Protein AF-A0A3M9ZH77-F1 (afdb_monomer_lite)

Secondary structure (DSSP, 8-state):
---PPPTTS-----HHHHHHTT--TT-EEEEEEETTEEEEEEE---

Sequence (46 aa):
MIVKITAAGTITIPKQFRRYMGVRRGDYVKVELEGDRLVVTKAVVS

Foldseek 3Di:
DDFDQDPVRDTDDDPVVCVVLVHDVPWDWDWDDDPPDTDIHGDDDD

Radius of gyration: 11.57 Å; chains: 1; bounding box: 24×26×33 Å

Structure (mmCIF, N/CA/C/O backbone):
data_AF-A0A3M9ZH77-F1
#
_entry.id   AF-A0A3M9ZH77-F1
#
loop_
_atom_site.group_PDB
_atom_site.id
_atom_site.type_symbol
_atom_site.label_atom_id
_atom_site.label_alt_id
_atom_site.label_comp_id
_atom_site.label_asym_id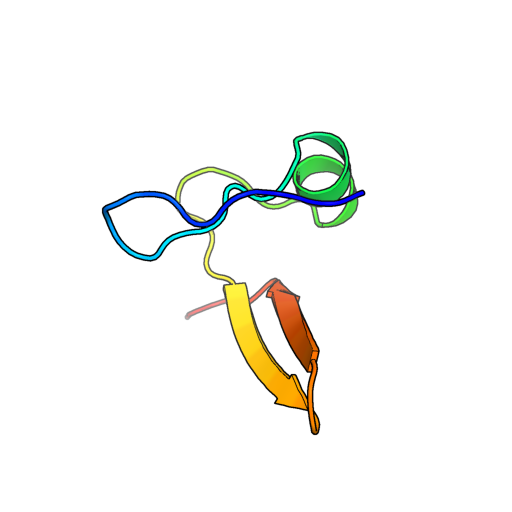
_atom_site.label_entity_id
_atom_site.label_seq_id
_atom_site.pdbx_PDB_ins_code
_atom_site.Cartn_x
_atom_site.Cartn_y
_atom_site.Cartn_z
_atom_site.occupancy
_atom_site.B_iso_or_equiv
_atom_site.auth_seq_id
_atom_site.auth_comp_id
_atom_site.auth_asym_id
_atom_site.auth_atom_id
_atom_site.pdbx_PDB_model_num
ATOM 1 N N . MET A 1 1 ? -4.714 2.373 -13.820 1.00 81.94 1 MET A N 1
ATOM 2 C CA . MET A 1 1 ? -3.393 3.036 -13.728 1.00 81.94 1 MET A CA 1
ATOM 3 C C . MET A 1 1 ? -2.367 1.959 -13.451 1.00 81.94 1 MET A C 1
ATOM 5 O O . MET A 1 1 ? -2.627 1.129 -12.594 1.00 81.94 1 MET A O 1
ATOM 9 N N . ILE A 1 2 ? -1.248 1.964 -14.166 1.00 93.12 2 ILE A N 1
ATOM 10 C CA . ILE A 1 2 ? -0.130 1.047 -13.924 1.00 93.12 2 ILE A CA 1
ATOM 11 C C . ILE A 1 2 ? 0.946 1.838 -13.177 1.00 93.12 2 ILE A C 1
ATOM 13 O O . ILE A 1 2 ? 1.214 2.987 -13.528 1.00 93.12 2 ILE A O 1
ATOM 17 N N . VAL A 1 3 ? 1.530 1.250 -12.136 1.00 95.69 3 VAL A N 1
ATOM 18 C CA . VAL A 1 3 ? 2.641 1.835 -11.375 1.00 95.69 3 VAL A CA 1
ATOM 19 C C . VAL A 1 3 ? 3.809 0.858 -11.358 1.00 95.69 3 VAL A C 1
ATOM 21 O O . VAL A 1 3 ? 3.612 -0.354 -11.373 1.00 95.69 3 VAL A O 1
ATOM 24 N N . LYS A 1 4 ? 5.032 1.387 -11.342 1.00 97.19 4 LYS A N 1
ATOM 25 C CA . LYS A 1 4 ? 6.253 0.583 -11.279 1.00 97.19 4 LYS A CA 1
ATOM 26 C C . LYS A 1 4 ? 6.616 0.284 -9.821 1.00 97.19 4 LYS A C 1
ATOM 28 O O . LYS A 1 4 ? 6.511 1.166 -8.969 1.00 97.19 4 LYS A O 1
ATOM 33 N N . ILE A 1 5 ? 7.087 -0.934 -9.562 1.00 97.12 5 ILE A N 1
ATOM 34 C CA . ILE A 1 5 ? 7.717 -1.304 -8.290 1.00 97.12 5 ILE A CA 1
ATOM 35 C C . ILE A 1 5 ? 9.087 -0.620 -8.216 1.00 97.12 5 ILE A C 1
ATOM 37 O O . ILE A 1 5 ? 9.883 -0.687 -9.156 1.00 97.12 5 ILE A O 1
ATOM 41 N N . THR A 1 6 ? 9.351 0.086 -7.121 1.00 97.56 6 THR A N 1
ATOM 42 C CA . THR A 1 6 ? 10.645 0.739 -6.898 1.00 97.56 6 THR A CA 1
ATOM 43 C C . THR A 1 6 ? 11.736 -0.296 -6.615 1.00 97.56 6 THR A C 1
ATOM 45 O O . THR A 1 6 ? 11.449 -1.443 -6.284 1.00 97.56 6 THR A O 1
ATOM 48 N N . ALA A 1 7 ? 13.007 0.108 -6.681 1.00 97.50 7 ALA A N 1
ATOM 49 C CA . ALA A 1 7 ? 14.124 -0.783 -6.348 1.00 97.50 7 ALA A CA 1
ATOM 50 C C . ALA A 1 7 ? 14.047 -1.344 -4.913 1.00 97.50 7 ALA A C 1
ATOM 52 O O . ALA A 1 7 ? 14.561 -2.422 -4.647 1.00 97.50 7 ALA A O 1
ATOM 53 N N . ALA A 1 8 ? 13.361 -0.643 -4.005 1.00 97.31 8 ALA A N 1
ATOM 54 C CA . ALA A 1 8 ? 13.144 -1.080 -2.629 1.00 97.31 8 ALA A CA 1
ATOM 55 C C . ALA A 1 8 ? 11.951 -2.045 -2.465 1.00 97.31 8 ALA A C 1
ATOM 57 O O . ALA A 1 8 ? 11.559 -2.338 -1.340 1.00 97.31 8 ALA A O 1
ATOM 58 N N . GLY A 1 9 ? 11.319 -2.493 -3.556 1.00 96.25 9 GLY A N 1
ATOM 59 C CA . GLY A 1 9 ? 10.175 -3.409 -3.501 1.00 96.25 9 GLY A CA 1
ATOM 60 C C . GLY A 1 9 ? 8.852 -2.749 -3.100 1.00 96.25 9 GLY A C 1
ATOM 61 O O . GLY A 1 9 ? 7.894 -3.440 -2.771 1.00 96.25 9 GLY A O 1
ATOM 62 N N . THR A 1 10 ? 8.767 -1.416 -3.124 1.00 95.81 10 THR A N 1
ATOM 63 C CA . THR A 1 10 ? 7.547 -0.682 -2.754 1.00 95.81 10 THR A CA 1
ATOM 64 C C . THR A 1 10 ? 6.798 -0.170 -3.978 1.00 95.81 10 THR A C 1
ATOM 66 O O . THR A 1 10 ? 7.395 0.116 -5.019 1.00 95.81 10 THR A O 1
ATOM 69 N N . ILE A 1 11 ? 5.486 0.022 -3.835 1.00 95.75 11 ILE A N 1
ATOM 70 C CA . ILE A 1 11 ? 4.679 0.801 -4.777 1.00 95.75 11 ILE A CA 1
ATOM 71 C C . ILE A 1 11 ? 4.262 2.118 -4.129 1.00 95.75 11 ILE A C 1
ATOM 73 O O . ILE A 1 11 ? 3.911 2.178 -2.951 1.00 95.75 11 ILE A O 1
ATOM 77 N N . THR A 1 12 ? 4.276 3.197 -4.906 1.00 94.38 12 THR A N 1
ATOM 78 C CA . THR A 1 12 ? 3.710 4.466 -4.442 1.00 94.38 12 THR A CA 1
ATOM 79 C C . THR A 1 12 ? 2.203 4.429 -4.637 1.00 94.38 12 THR A C 1
ATOM 81 O O . THR A 1 12 ? 1.754 4.344 -5.776 1.00 94.38 12 THR A O 1
ATOM 84 N N . ILE A 1 13 ? 1.421 4.566 -3.560 1.00 94.06 13 ILE A N 1
ATOM 85 C CA . ILE A 1 13 ? -0.033 4.757 -3.664 1.00 94.06 13 ILE A CA 1
ATOM 86 C C . ILE A 1 13 ? -0.296 6.148 -4.277 1.00 94.06 13 ILE A C 1
ATOM 88 O O . ILE A 1 13 ? 0.032 7.174 -3.655 1.00 94.06 13 ILE A O 1
ATOM 92 N N . PRO A 1 14 ? -0.881 6.231 -5.488 1.00 95.19 14 PRO A N 1
ATOM 93 C CA . PRO A 1 14 ? -1.127 7.505 -6.157 1.00 95.19 14 PRO A CA 1
ATOM 94 C C . PRO A 1 14 ? -1.951 8.474 -5.298 1.00 95.19 14 PRO A C 1
ATOM 96 O O . PRO A 1 14 ? -2.798 8.072 -4.498 1.00 95.19 14 PRO A O 1
ATOM 99 N N . LYS A 1 15 ? -1.719 9.784 -5.471 1.00 94.88 15 LYS A N 1
ATOM 100 C CA . LYS A 1 15 ? -2.309 10.848 -4.631 1.00 94.88 15 LYS A CA 1
ATOM 101 C C . LYS A 1 15 ? -3.838 10.765 -4.532 1.00 94.88 15 LYS A C 1
ATOM 103 O O . LYS A 1 15 ? -4.385 11.009 -3.461 1.00 94.88 15 LYS A O 1
ATOM 108 N N . GLN A 1 16 ? -4.510 10.416 -5.628 1.00 95.06 16 GLN A N 1
ATOM 109 C CA . GLN A 1 16 ? -5.968 10.281 -5.676 1.00 95.06 16 GLN A CA 1
ATOM 110 C C . GLN A 1 16 ? -6.491 9.185 -4.737 1.00 95.06 16 GLN A C 1
ATOM 112 O O . GLN A 1 16 ? -7.442 9.430 -4.004 1.00 95.06 16 GLN A O 1
ATOM 117 N N . PHE A 1 17 ? -5.822 8.028 -4.676 1.00 95.50 17 PHE A N 1
ATOM 118 C CA . PHE A 1 17 ? -6.226 6.929 -3.799 1.00 95.50 17 PHE A CA 1
ATOM 119 C C . PHE A 1 17 ? -5.924 7.250 -2.340 1.00 95.50 17 PHE A C 1
ATOM 121 O O . PHE A 1 17 ? -6.769 7.022 -1.487 1.00 95.50 17 PHE A O 1
ATOM 128 N N . ARG A 1 18 ? -4.781 7.892 -2.049 1.00 94.50 18 ARG A N 1
ATOM 129 C CA . ARG A 1 18 ? -4.490 8.361 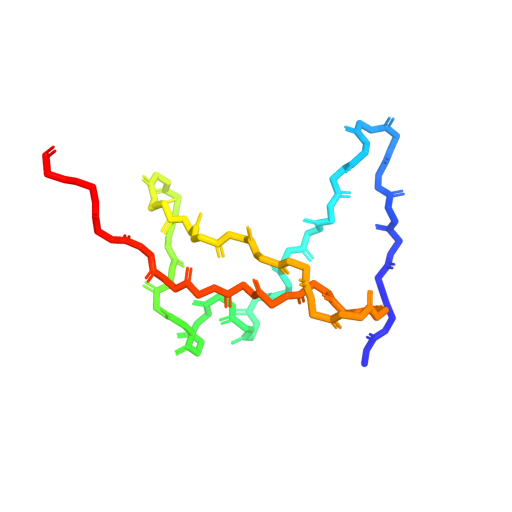-0.683 1.00 94.50 18 ARG A CA 1
ATOM 130 C C . ARG A 1 18 ? -5.550 9.330 -0.158 1.00 94.50 18 ARG A C 1
ATOM 132 O O . ARG A 1 18 ? -5.975 9.206 0.984 1.00 94.50 18 ARG A O 1
ATOM 139 N N . ARG A 1 19 ? -5.989 10.274 -1.002 1.00 95.38 19 ARG A N 1
ATOM 140 C CA . ARG A 1 19 ? -7.077 11.212 -0.680 1.00 95.38 19 ARG A CA 1
ATOM 141 C C . ARG A 1 19 ? -8.400 10.486 -0.465 1.00 95.38 19 ARG A C 1
ATOM 143 O O . ARG A 1 19 ? -9.044 10.738 0.543 1.00 95.38 19 ARG A O 1
ATOM 150 N N . TYR A 1 20 ? -8.757 9.583 -1.376 1.00 95.31 20 TYR A N 1
ATOM 151 C CA . TYR A 1 20 ? -9.983 8.791 -1.289 1.00 95.31 20 TYR A CA 1
ATOM 152 C C . TYR A 1 20 ? -10.037 7.941 -0.010 1.00 95.31 20 TYR A C 1
ATOM 154 O O . TYR A 1 20 ? -11.033 7.951 0.698 1.00 95.31 20 TYR A O 1
ATOM 162 N N . MET A 1 21 ? -8.935 7.271 0.333 1.00 94.44 21 MET A N 1
ATOM 163 C CA . MET A 1 21 ? -8.823 6.435 1.535 1.00 94.44 21 MET A CA 1
ATOM 164 C C . MET A 1 21 ? -8.590 7.244 2.821 1.00 94.44 21 MET A C 1
ATOM 166 O O . MET A 1 21 ? -8.538 6.671 3.908 1.00 94.44 21 MET A O 1
ATOM 170 N N . GLY A 1 22 ? -8.379 8.560 2.718 1.00 94.44 22 GLY A N 1
ATOM 171 C CA . GLY A 1 22 ? -8.054 9.413 3.859 1.00 94.44 22 GLY A CA 1
ATOM 172 C C . GLY A 1 22 ? -6.790 8.980 4.611 1.00 94.44 22 GLY A C 1
ATOM 173 O O . GLY A 1 22 ? -6.745 9.121 5.834 1.00 94.44 22 GLY A O 1
ATOM 174 N N . VAL A 1 23 ? -5.794 8.430 3.906 1.00 94.75 23 VAL A N 1
ATOM 175 C CA . VAL A 1 23 ? -4.520 7.982 4.495 1.00 94.75 23 VAL A CA 1
ATOM 176 C C . VAL A 1 23 ? -3.448 9.063 4.384 1.00 94.75 23 VAL A C 1
ATOM 178 O O . VAL A 1 23 ? -3.297 9.728 3.351 1.00 94.75 23 VAL A O 1
ATOM 181 N N . ARG A 1 24 ? -2.688 9.245 5.461 1.00 94.12 24 ARG A N 1
ATOM 182 C CA . ARG A 1 24 ? -1.631 10.254 5.594 1.00 94.12 24 ARG A CA 1
ATOM 183 C C . ARG A 1 24 ? -0.314 9.607 6.016 1.00 94.12 24 ARG A C 1
ATOM 185 O O . ARG A 1 24 ? -0.237 8.416 6.293 1.00 94.12 24 ARG A O 1
ATOM 192 N N . ARG A 1 25 ? 0.762 10.396 6.017 1.00 91.94 25 ARG A N 1
ATOM 193 C CA . ARG A 1 25 ? 2.058 9.940 6.535 1.00 91.94 25 ARG A CA 1
ATOM 194 C C . ARG A 1 25 ? 1.889 9.556 8.009 1.00 91.94 25 ARG A C 1
ATOM 196 O O . ARG A 1 25 ? 1.425 10.385 8.780 1.00 91.94 25 ARG A O 1
ATOM 203 N N . GLY A 1 26 ? 2.304 8.343 8.364 1.00 91.56 26 GLY A N 1
ATOM 204 C CA . GLY A 1 26 ? 2.177 7.801 9.719 1.00 91.56 26 GLY A CA 1
ATOM 205 C C . GLY A 1 26 ? 0.936 6.934 9.937 1.00 91.56 26 GLY A C 1
ATOM 206 O O . GLY A 1 26 ? 0.902 6.207 10.922 1.00 91.56 26 GLY A O 1
ATOM 207 N N . ASP A 1 27 ? -0.038 6.954 9.020 1.00 94.6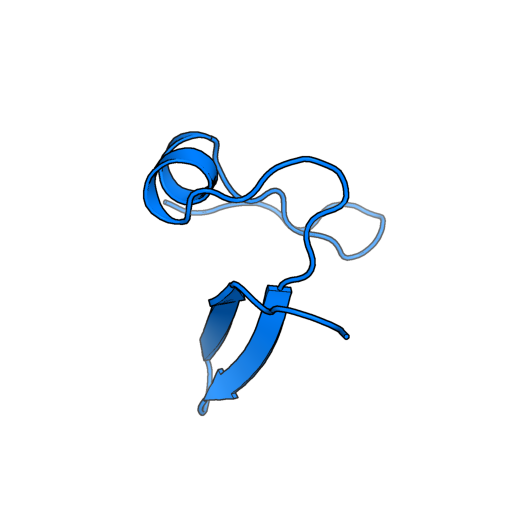9 27 ASP A N 1
ATOM 208 C CA . ASP A 1 27 ? -1.175 6.034 9.088 1.00 94.69 27 ASP A CA 1
ATOM 209 C C . ASP A 1 27 ? -0.741 4.611 8.728 1.00 94.69 27 ASP A C 1
ATOM 211 O O . ASP A 1 27 ? 0.126 4.397 7.874 1.00 94.69 27 ASP A O 1
ATOM 215 N N . TYR A 1 28 ? -1.424 3.640 9.327 1.00 95.19 28 TYR A N 1
ATOM 216 C CA . TYR A 1 28 ? -1.283 2.232 8.989 1.00 95.19 28 TYR A CA 1
ATOM 217 C C . TYR A 1 28 ? -2.333 1.815 7.957 1.00 95.19 28 TYR A C 1
ATOM 219 O O . TYR A 1 28 ? -3.466 2.308 7.923 1.00 95.19 28 TYR A O 1
ATOM 227 N N . VAL A 1 29 ? -1.951 0.865 7.110 1.00 95.62 29 VAL A N 1
ATOM 228 C CA . VAL A 1 29 ? -2.857 0.174 6.194 1.00 95.62 29 VAL A CA 1
ATOM 229 C C . VAL A 1 29 ? -2.705 -1.324 6.390 1.00 95.62 29 VAL A C 1
ATOM 231 O O . VAL A 1 29 ? -1.604 -1.812 6.643 1.00 95.62 29 VAL A O 1
ATOM 234 N N . LYS A 1 30 ? -3.808 -2.053 6.267 1.00 95.94 30 LYS A N 1
ATOM 235 C CA . LYS A 1 30 ? -3.803 -3.508 6.186 1.00 95.94 30 LYS A CA 1
ATOM 236 C C . LYS A 1 30 ? -3.633 -3.892 4.720 1.00 95.94 30 LYS A C 1
ATOM 238 O O . LYS A 1 30 ? -4.254 -3.280 3.850 1.00 95.94 30 LYS A O 1
ATOM 243 N N . VAL A 1 31 ? -2.770 -4.866 4.454 1.00 96.19 31 VAL A N 1
ATOM 244 C CA . VAL A 1 31 ? -2.528 -5.401 3.112 1.00 96.19 31 VAL A CA 1
ATOM 245 C C . VAL A 1 31 ? -2.843 -6.886 3.139 1.00 96.19 31 VAL A C 1
ATOM 247 O O . VAL A 1 31 ? -2.282 -7.617 3.953 1.00 96.19 31 VAL A O 1
ATOM 250 N N . GLU A 1 32 ? -3.741 -7.317 2.264 1.00 97.25 32 GLU A N 1
ATOM 251 C CA . GLU A 1 32 ? -4.198 -8.703 2.165 1.00 97.25 32 GLU A CA 1
ATOM 252 C C . GLU A 1 32 ? -4.035 -9.206 0.731 1.00 97.25 32 GLU A C 1
ATOM 254 O O . GLU A 1 32 ? -4.125 -8.427 -0.222 1.00 97.25 32 GLU A O 1
ATOM 259 N N . LEU A 1 33 ? -3.770 -10.506 0.584 1.00 97.69 33 LEU A N 1
ATOM 260 C CA . LEU A 1 33 ? -3.713 -11.177 -0.709 1.00 97.69 33 LEU A CA 1
ATOM 261 C C . LEU A 1 33 ? -5.050 -11.871 -0.971 1.00 97.69 33 LEU A C 1
ATOM 263 O O . LEU A 1 33 ? -5.425 -12.797 -0.257 1.00 97.69 33 LEU A O 1
ATOM 267 N N . GLU A 1 34 ? -5.731 -11.448 -2.027 1.00 97.88 34 GLU A N 1
ATOM 268 C CA . GLU A 1 34 ? -6.952 -12.069 -2.528 1.00 97.88 34 GLU A CA 1
ATOM 269 C C . GLU A 1 34 ? -6.684 -12.616 -3.933 1.00 97.88 34 GLU A C 1
ATOM 271 O O . GLU A 1 34 ? -6.786 -11.901 -4.932 1.00 97.88 34 GLU A O 1
ATOM 276 N N . GLY A 1 35 ? -6.283 -13.889 -4.009 1.00 96.62 35 GLY A N 1
ATOM 277 C CA . GLY A 1 35 ? -5.889 -14.521 -5.269 1.00 96.62 35 GLY A CA 1
ATOM 278 C C . GLY A 1 35 ? -4.657 -13.846 -5.874 1.00 96.62 35 GLY A C 1
ATOM 279 O O . GLY A 1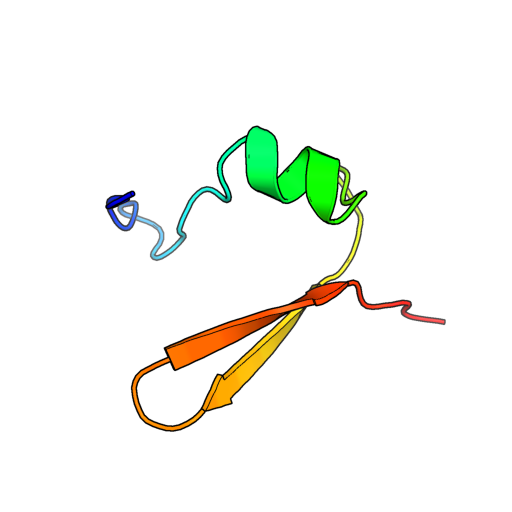 35 ? -3.562 -13.948 -5.329 1.00 96.62 35 GLY A O 1
ATOM 280 N N . ASP A 1 36 ? -4.844 -13.154 -6.997 1.00 96.31 36 ASP A N 1
ATOM 281 C CA . ASP A 1 36 ? -3.809 -12.395 -7.708 1.00 96.31 36 ASP A CA 1
ATOM 282 C C . ASP A 1 36 ? -3.799 -10.892 -7.362 1.00 96.31 36 ASP A C 1
ATOM 284 O O . ASP A 1 36 ? -3.093 -10.105 -7.998 1.00 96.31 36 ASP A O 1
ATOM 288 N N . ARG A 1 37 ? -4.576 -10.468 -6.356 1.00 96.44 37 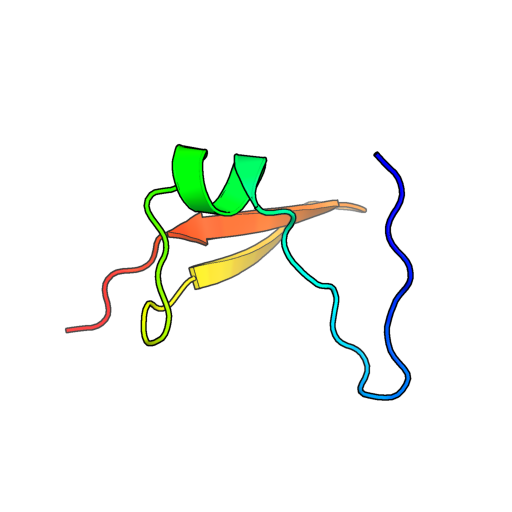ARG A N 1
ATOM 289 C CA . ARG A 1 37 ? -4.774 -9.054 -6.008 1.00 96.44 37 ARG A CA 1
ATOM 290 C C . ARG A 1 37 ? -4.250 -8.738 -4.619 1.00 96.44 37 ARG A C 1
ATOM 292 O O . ARG A 1 37 ? -4.514 -9.459 -3.664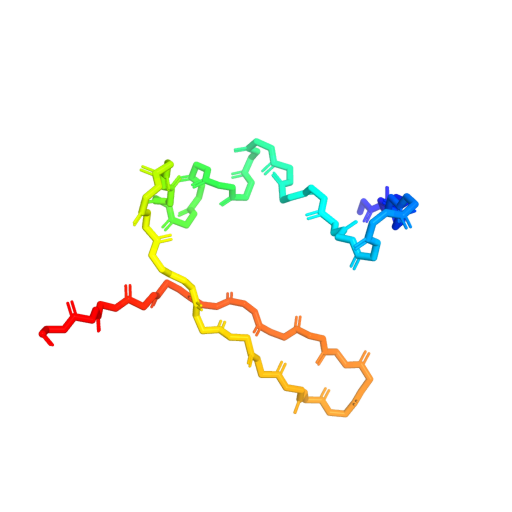 1.00 96.44 37 ARG A O 1
ATOM 299 N N . LEU A 1 38 ? -3.586 -7.590 -4.496 1.00 95.38 38 LEU A N 1
ATOM 300 C CA . LEU A 1 38 ? -3.329 -6.966 -3.201 1.00 95.38 38 LEU A CA 1
ATOM 301 C C . LEU A 1 38 ? -4.462 -5.994 -2.876 1.00 95.38 38 LEU A C 1
ATOM 303 O O . LEU A 1 38 ? -4.661 -5.006 -3.589 1.00 95.38 38 LEU A O 1
ATOM 307 N N . VAL A 1 39 ? -5.178 -6.260 -1.789 1.00 96.00 39 VAL A N 1
ATOM 308 C CA . VAL A 1 39 ? -6.224 -5.382 -1.260 1.00 96.00 39 VAL A CA 1
ATOM 309 C C . VAL A 1 39 ? -5.644 -4.573 -0.110 1.00 96.00 39 VAL A C 1
ATOM 311 O O . VAL A 1 39 ? -5.090 -5.122 0.840 1.00 96.00 39 VAL A O 1
ATOM 314 N N . VAL A 1 40 ? -5.740 -3.246 -0.215 1.00 95.81 40 VAL A N 1
ATOM 315 C CA . VAL A 1 40 ? -5.208 -2.311 0.782 1.00 95.81 40 VAL A CA 1
ATOM 316 C C . VAL A 1 40 ? -6.360 -1.558 1.431 1.00 95.81 40 VAL A C 1
ATOM 318 O O . VAL A 1 40 ? -7.101 -0.846 0.753 1.00 95.81 40 VAL A O 1
ATOM 321 N N . THR A 1 41 ? -6.490 -1.672 2.749 1.00 95.12 41 THR A N 1
ATOM 322 C CA . THR A 1 41 ? -7.532 -1.003 3.540 1.00 95.12 41 THR A CA 1
ATOM 323 C C . THR A 1 41 ? -6.914 -0.160 4.649 1.00 95.12 41 THR A C 1
ATOM 325 O O . THR A 1 41 ? -5.805 -0.425 5.115 1.00 95.12 41 THR A O 1
ATOM 328 N N . LYS A 1 42 ? -7.597 0.914 5.063 1.00 93.94 42 LYS A N 1
ATOM 329 C CA . LYS A 1 42 ? -7.130 1.735 6.188 1.00 93.94 42 LYS A CA 1
ATOM 330 C C . LYS A 1 42 ? -7.209 0.913 7.475 1.00 93.94 42 LYS A C 1
ATOM 332 O O . LYS A 1 42 ? -8.243 0.308 7.741 1.00 93.94 42 LYS A O 1
ATOM 337 N N . ALA A 1 43 ? -6.139 0.921 8.265 1.00 94.69 43 ALA A N 1
ATOM 338 C CA . ALA A 1 43 ? -6.087 0.238 9.550 1.00 94.69 43 ALA A CA 1
ATOM 339 C C . ALA A 1 43 ? -6.004 1.253 10.693 1.00 94.69 43 ALA A C 1
ATOM 341 O O . ALA A 1 43 ? -5.379 2.307 10.566 1.00 94.69 43 ALA A O 1
ATOM 342 N N . VAL A 1 44 ? -6.626 0.911 11.818 1.00 89.50 44 VAL A N 1
ATOM 343 C CA . VAL A 1 44 ? -6.428 1.590 13.100 1.00 89.50 44 VAL A CA 1
ATOM 344 C C . VAL A 1 44 ? -5.684 0.607 13.985 1.00 89.50 44 VAL A C 1
ATOM 346 O O . VAL A 1 44 ? -6.138 -0.520 14.166 1.00 89.50 44 VAL A O 1
ATOM 349 N N . VAL A 1 45 ? -4.520 1.020 14.471 1.00 84.50 45 VAL A N 1
ATOM 350 C CA . VAL A 1 45 ? -3.714 0.240 15.409 1.00 84.50 45 VAL A CA 1
ATOM 351 C C . VAL A 1 45 ? -3.806 0.958 16.750 1.00 84.50 45 VAL A C 1
ATOM 353 O O . VAL A 1 45 ? -3.473 2.143 16.817 1.00 84.50 45 VAL A O 1
ATOM 356 N N . SER A 1 46 ? -4.338 0.258 17.752 1.00 71.00 46 SER A N 1
ATOM 357 C CA . SER A 1 46 ? -4.529 0.725 19.131 1.00 71.00 46 SER A CA 1
ATOM 358 C C . SER A 1 46 ? -3.347 0.349 20.011 1.00 71.00 46 SER A C 1
ATOM 360 O O . SER A 1 46 ? -2.816 -0.766 19.804 1.00 71.00 46 SER A O 1
#

pLDDT: mean 94.27, std 4.56, range [71.0, 97.88]